Protein AF-A0A0D7A0K9-F1 (afdb_monomer_lite)

Foldseek 3Di:
DVFLVVVCVVCVVVVHHQDPDHFDQVNFPDDFVALGRQLVVLVVVVNDPPDDPPQPLPSFEDEEADLRPQNNSVNNVGQYAYEVPPHDQVRNCVS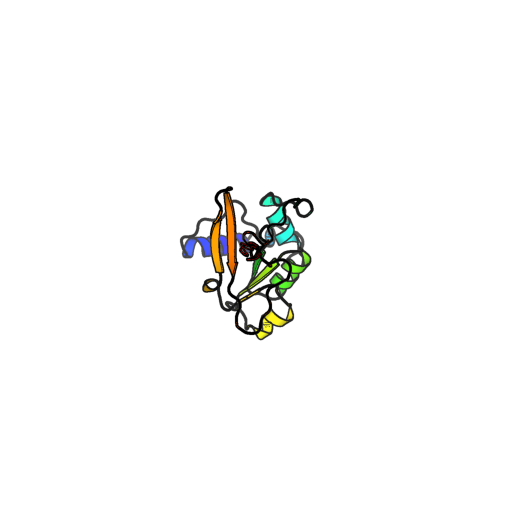PHQAYYPDCVQWDWDQDPVRHIDIHGDGDPPDDHDPSPDPPDPDPPDPDPPPDDDDD

pLDDT: mean 78.16, std 21.35, range [27.69, 97.31]

Organism: NCBI:txid1128425

Radius of gyration: 19.91 Å; chains: 1; bounding box: 43×62×60 Å

InterPro domains:
  IPR023214 HAD superfamily [G3DSA:3.40.50.1000] (2-115)
  IPR036412 HAD-like superfamily [SSF56784] (10-107)
  IPR051806 HAD-like Sugar Phosphate Phosphatase [PTHR43481] (4-123)

Secondary structure (DSSP, 8-state):
-HHHHHHHHHHHHTTPPPPSS---GGGSSS-TTSSHHHHHHHHHTT--SS--SS--TTTTEEEE-SHHHHHHHHHTT-EEEEETTSS-HHHHHTT--SEEESSGGGEEEEE-TTS-EEEEE-PPTT-PPPGGGSPP-S--------------

Structure (mmCIF, N/CA/C/O backbone):
data_AF-A0A0D7A0K9-F1
#
_entry.id   AF-A0A0D7A0K9-F1
#
loop_
_atom_site.group_PDB
_atom_site.id
_atom_site.type_symbol
_atom_site.label_atom_id
_atom_site.label_alt_id
_atom_site.label_comp_id
_atom_site.label_asym_id
_atom_site.label_entity_id
_atom_site.label_seq_id
_atom_site.pdbx_PDB_ins_code
_atom_site.Cartn_x
_atom_site.Cartn_y
_atom_site.Cartn_z
_atom_site.occupancy
_atom_site.B_iso_or_equiv
_atom_site.auth_seq_id
_atom_site.auth_comp_id
_atom_site.auth_asym_id
_atom_site.auth_atom_id
_atom_site.pdbx_PDB_model_num
ATOM 1 N N . PRO A 1 1 ? -0.350 15.808 17.029 1.00 59.94 1 PRO A N 1
ATOM 2 C CA . PRO A 1 1 ? 0.038 14.684 16.145 1.00 59.94 1 PRO A CA 1
ATOM 3 C C . PRO A 1 1 ? 0.502 15.200 14.767 1.00 59.94 1 PRO A C 1
ATOM 5 O O . PRO A 1 1 ? -0.296 15.743 14.001 1.00 59.94 1 PRO A O 1
ATOM 8 N N . ALA A 1 2 ? 1.812 15.141 14.506 1.00 81.62 2 ALA A N 1
ATOM 9 C CA . ALA A 1 2 ? 2.459 15.757 13.345 1.00 81.62 2 ALA A CA 1
ATOM 10 C C . ALA A 1 2 ? 2.158 15.003 12.042 1.00 81.62 2 ALA A C 1
ATOM 12 O O . ALA A 1 2 ? 1.935 15.626 11.006 1.00 81.62 2 ALA A O 1
ATOM 13 N N . LYS A 1 3 ? 2.087 13.666 12.079 1.00 84.31 3 LYS A N 1
ATOM 14 C CA . LYS A 1 3 ? 1.871 12.872 10.856 1.00 84.31 3 LYS A CA 1
ATOM 15 C C . LYS A 1 3 ? 0.461 13.034 10.313 1.00 84.31 3 LYS A C 1
ATOM 17 O O . LYS A 1 3 ? 0.292 13.165 9.105 1.00 84.31 3 LYS A O 1
ATOM 22 N N . HIS A 1 4 ? -0.534 13.101 11.195 1.00 88.12 4 HIS A N 1
ATOM 23 C CA . HIS A 1 4 ? -1.902 13.428 10.791 1.00 88.12 4 HIS A CA 1
ATOM 24 C C . HIS A 1 4 ? -1.985 14.808 10.126 1.00 88.12 4 HIS A C 1
ATOM 26 O O . HIS A 1 4 ? -2.629 14.974 9.087 1.00 88.12 4 HIS A O 1
ATOM 32 N N . PHE A 1 5 ? -1.304 15.805 10.695 1.00 89.06 5 PHE A N 1
ATOM 33 C CA . PHE A 1 5 ? -1.252 17.146 10.120 1.00 89.06 5 PHE A CA 1
ATOM 34 C C . PHE A 1 5 ? -0.639 17.143 8.711 1.00 89.06 5 PHE A C 1
ATOM 36 O O . PHE A 1 5 ? -1.275 17.623 7.775 1.00 89.06 5 PHE A O 1
ATOM 43 N N . TYR A 1 6 ? 0.540 16.544 8.521 1.00 90.69 6 TYR A N 1
ATOM 44 C CA . TYR A 1 6 ? 1.179 16.502 7.200 1.00 90.69 6 TYR A CA 1
ATOM 45 C C . TYR A 1 6 ? 0.367 15.706 6.172 1.00 90.69 6 TYR A C 1
ATOM 47 O O . TYR A 1 6 ? 0.172 16.176 5.053 1.00 90.69 6 TYR A O 1
ATOM 55 N N . ALA A 1 7 ? -0.165 14.541 6.549 1.00 89.75 7 ALA A N 1
ATOM 56 C CA . ALA A 1 7 ? -0.917 13.694 5.629 1.00 89.75 7 ALA A CA 1
ATOM 57 C C . ALA A 1 7 ? -2.243 14.346 5.184 1.00 89.75 7 ALA A C 1
ATOM 59 O O . ALA A 1 7 ? -2.589 14.307 4.005 1.00 89.75 7 ALA A O 1
ATOM 60 N N . SER A 1 8 ? -2.963 15.017 6.092 1.00 88.62 8 SER A N 1
ATOM 61 C CA . SER A 1 8 ? -4.185 15.759 5.729 1.00 88.62 8 SER A CA 1
ATOM 62 C C . SER A 1 8 ? -3.901 16.943 4.794 1.00 88.62 8 SER A C 1
ATOM 64 O O . SER A 1 8 ? -4.666 17.198 3.857 1.0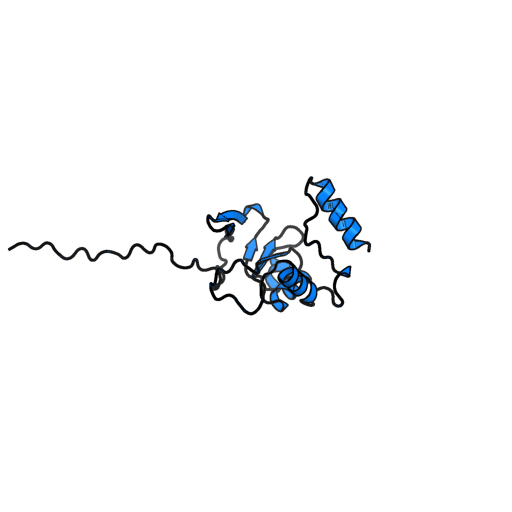0 88.62 8 SER A O 1
ATOM 66 N N . ARG A 1 9 ? -2.771 17.638 4.990 1.00 93.69 9 ARG A N 1
ATOM 67 C CA . ARG A 1 9 ? -2.318 18.710 4.091 1.00 93.69 9 ARG A CA 1
ATOM 68 C C . ARG A 1 9 ? -1.926 18.184 2.714 1.00 93.69 9 ARG A C 1
ATOM 70 O O . ARG A 1 9 ? -2.290 18.819 1.731 1.00 93.69 9 ARG A O 1
ATOM 77 N N . ALA A 1 10 ? -1.260 17.032 2.639 1.00 92.50 10 ALA A N 1
ATOM 78 C CA . ALA A 1 10 ? -0.905 16.401 1.369 1.00 92.50 10 ALA A CA 1
ATOM 79 C C . ALA A 1 10 ? -2.150 16.075 0.529 1.00 92.50 10 ALA A C 1
ATOM 81 O O . ALA A 1 10 ? -2.195 16.437 -0.641 1.00 92.50 10 ALA A O 1
ATOM 82 N N . LEU A 1 11 ? -3.191 15.491 1.139 1.00 93.50 11 LEU A N 1
ATOM 83 C CA . LEU A 1 11 ? -4.471 15.236 0.463 1.00 93.50 11 LEU A CA 1
ATOM 84 C C . LEU A 1 11 ? -5.116 16.529 -0.046 1.00 93.50 11 LEU A C 1
ATOM 86 O O . LEU A 1 11 ? -5.518 16.618 -1.204 1.00 93.50 11 LEU A O 1
ATOM 90 N N . SER A 1 12 ? -5.152 17.554 0.808 1.00 92.88 12 SER A N 1
ATOM 91 C CA . SER A 1 12 ? -5.746 18.848 0.458 1.00 92.88 12 SER A CA 1
ATOM 92 C C . 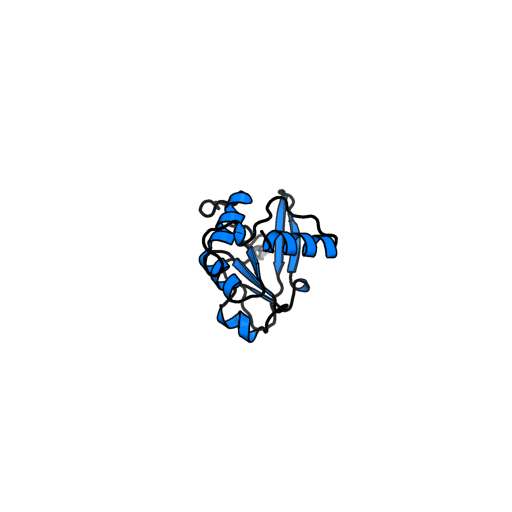SER A 1 12 ? -5.011 19.524 -0.703 1.00 92.88 12 SER A C 1
ATOM 94 O O . SER A 1 12 ? -5.651 20.111 -1.572 1.00 92.88 12 SER A O 1
ATOM 96 N N . ALA A 1 13 ? -3.679 19.419 -0.747 1.00 95.44 13 ALA A N 1
ATOM 97 C CA . ALA A 1 13 ? -2.847 20.017 -1.790 1.00 95.44 13 ALA A CA 1
ATOM 98 C C . ALA A 1 13 ? -3.119 19.440 -3.190 1.00 95.44 13 ALA A C 1
ATOM 100 O O . ALA A 1 13 ? -2.896 20.129 -4.180 1.00 95.44 13 ALA A O 1
ATOM 101 N N . VAL A 1 14 ? -3.634 18.209 -3.272 1.00 94.38 14 VAL A N 1
ATOM 102 C CA . VAL A 1 14 ? -4.008 17.546 -4.534 1.00 94.38 14 VAL A CA 1
ATOM 103 C C . VAL A 1 14 ? -5.525 17.492 -4.758 1.00 94.38 14 VAL A C 1
ATOM 105 O O . VAL A 1 14 ? -6.003 16.753 -5.614 1.00 94.38 14 VAL A O 1
ATOM 108 N N . GLY A 1 15 ? -6.306 18.261 -3.990 1.00 94.50 15 GLY A N 1
ATOM 109 C CA . GLY A 1 15 ? -7.764 18.340 -4.143 1.00 94.50 15 GLY A CA 1
ATOM 110 C C . GLY A 1 15 ? -8.530 17.107 -3.649 1.00 94.50 15 GLY A C 1
ATOM 111 O O . GLY A 1 15 ? -9.707 16.945 -3.972 1.00 94.50 15 GLY A O 1
ATOM 112 N N . LEU A 1 16 ? -7.894 16.240 -2.856 1.00 92.88 16 LEU A N 1
ATOM 113 C CA . LEU A 1 16 ? -8.530 15.064 -2.271 1.00 92.88 16 LEU A CA 1
ATOM 114 C C . LEU A 1 16 ? -9.109 15.384 -0.891 1.00 92.88 16 LEU A C 1
ATOM 116 O O . LEU A 1 16 ? -8.489 16.043 -0.055 1.00 92.88 16 LEU A O 1
ATOM 120 N N . LYS A 1 17 ? -10.314 14.868 -0.634 1.00 92.00 17 LYS A N 1
ATOM 121 C CA . LYS A 1 17 ? -10.947 14.946 0.687 1.00 92.00 17 LYS A CA 1
ATOM 122 C C . LYS A 1 17 ? -10.258 13.990 1.655 1.00 92.00 17 LYS A C 1
ATOM 124 O O . LYS A 1 17 ? -9.842 12.899 1.267 1.00 92.00 17 LYS A O 1
ATOM 129 N N . THR A 1 18 ? -10.198 14.366 2.930 1.00 90.19 18 THR A N 1
ATOM 130 C CA . THR A 1 18 ? -9.781 13.441 3.988 1.00 90.19 18 THR A CA 1
ATOM 131 C C . THR A 1 18 ? -10.773 12.272 4.070 1.00 90.19 18 THR A C 1
ATOM 133 O O . THR A 1 18 ? -11.979 12.520 4.159 1.00 90.19 18 THR A O 1
ATOM 136 N N . PRO A 1 19 ? -10.305 11.011 4.018 1.00 88.06 19 PRO A N 1
ATOM 137 C CA . PRO A 1 19 ? -11.165 9.845 4.184 1.00 88.06 19 PRO A CA 1
ATOM 138 C C . PRO A 1 19 ? -11.857 9.828 5.551 1.00 88.06 19 PRO A C 1
ATOM 140 O O . PRO A 1 19 ? -11.310 10.328 6.529 1.00 88.06 19 PRO A O 1
ATOM 143 N N . LEU A 1 20 ? -13.027 9.184 5.629 1.00 86.44 20 LEU A N 1
ATOM 144 C CA . LEU A 1 20 ? -13.722 8.929 6.900 1.00 86.44 20 LEU A CA 1
ATOM 145 C C . LEU A 1 20 ? -12.830 8.147 7.877 1.00 86.44 20 LEU A C 1
ATOM 147 O O . LEU A 1 20 ? -12.682 8.526 9.034 1.00 86.44 20 LEU A O 1
ATOM 151 N N . ASN A 1 21 ? -12.190 7.090 7.373 1.00 87.25 21 ASN A N 1
ATOM 152 C CA . ASN A 1 21 ? -11.213 6.299 8.108 1.00 87.25 21 ASN A CA 1
ATOM 153 C C . ASN A 1 21 ? -9.807 6.796 7.756 1.00 87.25 21 ASN A C 1
ATOM 155 O O . ASN A 1 21 ? -9.221 6.363 6.764 1.00 87.25 21 ASN A O 1
ATOM 159 N N . PHE A 1 22 ? -9.275 7.726 8.551 1.00 90.12 22 PHE A N 1
ATOM 160 C CA . PHE A 1 22 ? -7.951 8.309 8.336 1.00 90.12 22 PHE A CA 1
ATOM 161 C C . PHE A 1 22 ? -7.022 8.002 9.511 1.00 90.12 22 PHE A C 1
ATOM 163 O O . PHE A 1 22 ? -7.112 8.600 10.581 1.00 90.12 22 PHE A O 1
ATOM 170 N N . ILE A 1 23 ? -6.143 7.024 9.306 1.00 89.19 23 ILE A N 1
ATOM 171 C CA . ILE A 1 23 ? -5.312 6.432 10.354 1.00 89.19 23 ILE A CA 1
ATOM 172 C C . ILE A 1 23 ? -3.855 6.778 10.077 1.00 89.19 23 ILE A C 1
ATOM 174 O O . ILE A 1 23 ? -3.379 6.649 8.950 1.00 89.19 23 ILE A O 1
ATOM 178 N N . THR A 1 24 ? -3.125 7.188 11.109 1.00 89.88 24 THR A N 1
ATOM 179 C CA . THR A 1 24 ? -1.679 7.416 11.022 1.00 89.88 24 THR A CA 1
ATOM 180 C C . THR A 1 24 ? -0.945 6.541 12.026 1.00 89.88 24 THR A C 1
ATOM 182 O O . THR A 1 24 ? -1.552 5.879 12.862 1.00 89.88 24 THR A O 1
ATOM 185 N N . THR A 1 25 ? 0.390 6.541 11.995 1.00 85.50 25 THR A N 1
ATOM 186 C CA . THR A 1 25 ? 1.163 5.774 12.987 1.00 85.50 25 THR A CA 1
ATOM 187 C C . THR A 1 25 ? 0.963 6.270 14.421 1.00 85.50 25 THR A C 1
ATOM 189 O O . THR A 1 25 ? 1.409 5.609 15.341 1.00 85.50 25 THR A O 1
ATOM 192 N N . GLU A 1 26 ? 0.365 7.446 14.619 1.00 88.19 26 GLU A N 1
ATOM 193 C CA . GLU A 1 26 ? 0.022 7.975 15.947 1.00 88.19 26 GLU A CA 1
ATOM 194 C C . GLU A 1 26 ? -1.280 7.354 16.482 1.00 88.19 26 GLU A C 1
ATOM 196 O O . GLU A 1 26 ? -1.597 7.499 17.657 1.00 88.19 26 GLU A O 1
ATOM 201 N N . SER A 1 27 ? -2.035 6.659 15.626 1.00 86.50 27 SER A N 1
ATOM 202 C CA . SER A 1 27 ? -3.272 5.957 15.971 1.00 86.50 27 SER A CA 1
ATOM 203 C C . SER A 1 27 ? -3.041 4.542 16.513 1.00 86.50 27 SER A C 1
ATOM 205 O O . SER A 1 27 ? -4.001 3.888 16.909 1.00 86.50 27 SER A O 1
ATOM 207 N N . VAL A 1 28 ? -1.800 4.044 16.500 1.00 87.94 28 VAL A N 1
ATOM 208 C CA . VAL A 1 28 ? -1.441 2.677 16.907 1.00 87.94 28 VAL A CA 1
ATOM 209 C C . VAL A 1 28 ? -0.246 2.686 17.853 1.00 87.94 28 VAL A C 1
ATOM 211 O O . VAL A 1 28 ? 0.571 3.604 17.819 1.00 87.94 28 VAL A O 1
ATOM 214 N N . GLN A 1 29 ? -0.141 1.663 18.703 1.00 87.62 29 GLN A N 1
ATOM 215 C CA . GLN A 1 29 ? 0.961 1.554 19.664 1.00 87.62 29 GLN A CA 1
ATOM 216 C C . GLN A 1 29 ? 2.274 1.161 18.984 1.00 87.62 29 GLN A C 1
ATOM 218 O O . GLN A 1 29 ? 3.319 1.732 19.292 1.00 87.62 29 GLN A O 1
ATOM 223 N N . GLN A 1 30 ? 2.223 0.206 18.051 1.00 88.19 30 GLN A N 1
ATOM 224 C CA . GLN A 1 30 ? 3.393 -0.244 17.305 1.00 88.19 30 GLN A CA 1
ATOM 225 C C . GLN A 1 30 ? 3.323 0.254 15.861 1.00 88.19 30 GLN A C 1
ATOM 227 O O . GLN A 1 30 ? 2.374 -0.007 15.124 1.00 88.19 30 GLN A O 1
ATOM 232 N N . GLY A 1 31 ? 4.338 1.016 15.455 1.00 87.44 31 GLY A N 1
ATOM 233 C CA . GLY A 1 31 ? 4.487 1.448 14.069 1.00 87.44 31 GLY A CA 1
ATOM 234 C C . GLY A 1 31 ? 5.008 0.331 13.161 1.00 87.44 31 GLY A C 1
ATOM 235 O O . GLY A 1 31 ? 5.468 -0.712 13.623 1.00 87.44 31 GLY A O 1
ATOM 236 N N . LYS A 1 32 ? 5.006 0.591 11.847 1.00 87.62 32 LYS A N 1
ATOM 237 C CA . LYS A 1 32 ? 5.664 -0.261 10.841 1.00 87.62 32 LYS A CA 1
ATOM 238 C C . LYS A 1 32 ? 7.099 -0.605 11.310 1.00 87.62 32 LYS A C 1
ATOM 240 O O . LYS A 1 32 ? 7.804 0.309 11.741 1.00 87.62 32 LYS A O 1
ATOM 245 N N . PRO A 1 33 ? 7.551 -1.871 11.231 1.00 91.12 33 PRO A N 1
ATOM 246 C CA . PRO A 1 33 ? 6.977 -2.970 10.454 1.00 91.12 33 PRO A CA 1
ATOM 247 C C . PRO A 1 33 ? 5.882 -3.789 11.169 1.00 91.12 33 PRO A C 1
ATOM 249 O O . PRO A 1 33 ? 5.448 -4.792 10.614 1.00 91.12 33 PRO A O 1
ATOM 252 N N . ALA A 1 34 ? 5.413 -3.399 12.360 1.00 91.62 34 ALA A N 1
ATOM 253 C CA . ALA A 1 34 ? 4.297 -4.084 13.019 1.00 91.62 34 ALA A CA 1
ATOM 254 C C . ALA A 1 34 ? 2.983 -3.938 12.212 1.00 91.62 34 ALA A C 1
ATOM 256 O O . ALA A 1 34 ? 2.804 -2.919 11.534 1.00 91.62 34 ALA A O 1
ATOM 257 N N . PRO A 1 35 ? 2.068 -4.927 12.240 1.00 90.94 35 PRO A N 1
ATOM 258 C CA . PRO A 1 35 ? 0.867 -4.959 11.393 1.00 90.94 35 PRO A CA 1
ATOM 259 C C . PRO A 1 35 ? -0.282 -4.059 11.881 1.00 90.94 35 PRO A C 1
ATOM 261 O O . PRO A 1 35 ? -1.282 -3.897 11.179 1.00 90.94 35 PRO A O 1
ATOM 264 N N . ASP A 1 36 ? -0.157 -3.480 13.077 1.00 90.25 36 ASP A N 1
ATOM 265 C CA . ASP A 1 36 ? -1.214 -2.804 13.835 1.00 90.25 36 ASP A CA 1
ATOM 266 C C . ASP A 1 36 ? -1.999 -1.778 13.013 1.00 90.25 36 ASP A C 1
ATOM 268 O O . ASP A 1 36 ? -3.225 -1.723 13.097 1.00 90.25 36 ASP A O 1
ATOM 272 N N . LEU A 1 37 ? -1.307 -0.984 12.187 1.00 89.94 37 LEU A N 1
ATOM 273 C CA . LEU A 1 37 ? -1.926 0.058 11.366 1.00 89.94 37 LEU A CA 1
ATOM 274 C C . LEU A 1 37 ? -2.941 -0.522 10.371 1.00 89.94 37 LEU A C 1
ATOM 276 O O . LEU A 1 37 ? -4.052 -0.003 10.250 1.00 89.94 37 LEU A O 1
ATOM 280 N N . TYR A 1 38 ? -2.578 -1.602 9.677 1.00 89.00 38 TYR A N 1
ATOM 281 C CA . TYR A 1 38 ? -3.450 -2.229 8.683 1.00 89.00 38 TYR A CA 1
ATOM 282 C C . TYR A 1 38 ? -4.550 -3.056 9.335 1.00 89.00 38 TYR A C 1
ATOM 284 O O . TYR A 1 38 ? -5.682 -3.037 8.856 1.00 89.00 38 TYR A O 1
ATOM 292 N N . LEU A 1 39 ? -4.258 -3.723 10.455 1.00 87.19 39 LEU A N 1
ATOM 293 C CA . LEU A 1 39 ? -5.277 -4.431 11.234 1.00 87.19 39 LEU A CA 1
ATOM 294 C C . LEU A 1 39 ? -6.337 -3.461 11.766 1.00 87.19 39 LEU A C 1
ATOM 296 O O . LEU A 1 39 ? -7.536 -3.741 11.688 1.00 87.19 39 LEU A O 1
ATOM 300 N N . PHE A 1 40 ? -5.912 -2.292 12.249 1.00 87.50 40 PHE A N 1
ATOM 301 C CA . PHE A 1 40 ? -6.829 -1.252 12.693 1.00 87.50 40 PHE A CA 1
ATOM 302 C C . PHE A 1 40 ? -7.639 -0.669 11.524 1.00 87.50 40 PHE A C 1
ATOM 304 O O . PHE A 1 40 ? -8.856 -0.524 11.639 1.00 87.50 40 PHE A O 1
ATOM 311 N N . GLY A 1 41 ? -7.002 -0.431 10.372 1.00 85.81 41 GLY A N 1
ATOM 312 C CA . GLY A 1 41 ? -7.674 -0.010 9.137 1.00 85.81 41 GLY A CA 1
ATOM 313 C C . GLY A 1 41 ? -8.738 -0.982 8.640 1.00 85.81 41 GLY A C 1
ATOM 314 O O . GLY A 1 41 ? -9.855 -0.559 8.329 1.00 85.81 41 GLY A O 1
ATOM 315 N N . ALA A 1 42 ? -8.428 -2.278 8.624 1.00 82.19 42 ALA A N 1
ATOM 316 C CA . ALA A 1 42 ? -9.374 -3.325 8.250 1.00 82.19 42 ALA A CA 1
ATOM 317 C C . ALA A 1 42 ? -10.587 -3.343 9.192 1.00 82.19 42 ALA A C 1
ATOM 319 O O . ALA A 1 42 ? -11.728 -3.314 8.729 1.00 82.19 42 ALA A O 1
ATOM 320 N N . LYS A 1 43 ? -10.341 -3.266 10.510 1.00 82.75 43 LYS A N 1
ATOM 321 C CA . LYS A 1 43 ? -11.396 -3.211 11.530 1.00 82.75 43 LYS A CA 1
ATOM 322 C C . LYS A 1 43 ? -12.334 -2.016 11.333 1.00 82.75 43 LYS A C 1
ATOM 324 O O . LYS A 1 43 ? -13.548 -2.193 11.368 1.00 82.75 43 LYS A O 1
ATOM 329 N N . LEU A 1 44 ? -11.797 -0.812 11.114 1.00 82.62 44 LEU A N 1
ATOM 330 C CA . LEU A 1 44 ? -12.618 0.388 10.889 1.00 82.62 44 LEU A CA 1
ATOM 331 C C . LEU A 1 44 ? -13.379 0.357 9.560 1.00 82.62 44 LEU A C 1
ATOM 333 O O . LEU A 1 44 ? -14.411 1.009 9.423 1.00 82.62 44 LEU A O 1
ATOM 337 N N . SER A 1 45 ? -12.881 -0.395 8.582 1.00 76.25 45 SER A N 1
ATOM 338 C CA . SER A 1 45 ? -13.525 -0.541 7.273 1.00 76.25 45 SER A CA 1
ATOM 339 C C . SER A 1 45 ? -14.616 -1.618 7.260 1.00 76.25 45 SER A C 1
ATOM 341 O O . SER A 1 45 ? -15.209 -1.860 6.214 1.00 76.25 45 SER A O 1
ATOM 343 N N . GLY A 1 46 ? -14.888 -2.266 8.402 1.00 71.19 46 GLY A N 1
ATOM 344 C CA . GLY A 1 46 ? -15.883 -3.337 8.504 1.00 71.19 46 GLY A CA 1
ATOM 345 C C . GLY A 1 46 ? -15.479 -4.619 7.773 1.00 71.19 46 GLY A C 1
ATOM 346 O O . GLY A 1 46 ? -16.331 -5.456 7.494 1.00 71.19 46 GLY A O 1
ATOM 347 N N . VAL A 1 47 ? -14.191 -4.776 7.453 1.00 62.94 47 VAL A N 1
ATOM 348 C CA . VAL A 1 47 ? -13.650 -5.989 6.837 1.00 62.94 47 VAL A CA 1
ATOM 349 C C . VAL A 1 47 ? -13.205 -6.926 7.959 1.00 62.94 47 VAL A C 1
ATOM 351 O O . VAL A 1 47 ? -12.220 -6.635 8.640 1.00 62.94 47 VAL A O 1
ATOM 354 N N . ASP A 1 48 ? -13.921 -8.037 8.173 1.00 51.97 48 ASP A N 1
ATOM 355 C CA . ASP A 1 48 ? -13.530 -9.061 9.153 1.00 51.97 48 ASP A CA 1
ATOM 356 C C . ASP A 1 48 ? -12.305 -9.855 8.647 1.00 51.97 48 ASP A C 1
ATOM 358 O O . ASP A 1 48 ? -12.366 -10.481 7.583 1.00 51.97 48 ASP A O 1
ATOM 362 N N . PRO A 1 49 ? -11.192 -9.883 9.406 1.00 48.34 49 PRO A N 1
ATOM 363 C CA . PRO A 1 49 ? -10.042 -10.726 9.124 1.00 48.34 49 PRO A CA 1
ATOM 364 C C . PRO A 1 49 ? -10.304 -12.227 8.962 1.00 48.34 49 PRO A C 1
ATOM 366 O O . PRO A 1 49 ? -9.509 -12.892 8.293 1.00 48.34 49 PRO A O 1
ATOM 369 N N . GLY A 1 50 ? -11.329 -12.764 9.624 1.00 47.09 50 GLY A N 1
ATOM 370 C CA . GLY A 1 50 ? -11.582 -14.200 9.763 1.00 47.09 50 GLY A CA 1
ATOM 371 C C . GLY A 1 50 ? -12.846 -14.710 9.067 1.00 47.09 50 GLY A C 1
ATOM 372 O O . GLY A 1 50 ? -12.992 -15.921 8.924 1.00 47.09 50 GLY A O 1
ATOM 373 N N . GLN A 1 51 ? -13.739 -13.831 8.605 1.00 41.19 51 GLN A N 1
ATOM 374 C CA . GLN A 1 51 ? -14.990 -14.212 7.939 1.00 41.19 51 GLN A CA 1
ATOM 375 C C . GLN A 1 51 ? -15.060 -13.642 6.520 1.00 41.19 51 GLN A C 1
ATOM 377 O O . GLN A 1 51 ? -15.628 -12.584 6.268 1.00 41.19 51 GLN A O 1
ATOM 382 N N . CYS A 1 52 ? -14.509 -14.378 5.557 1.00 35.59 52 CYS A N 1
ATOM 383 C CA . CYS A 1 52 ? -14.800 -14.184 4.137 1.00 35.59 52 CYS A CA 1
ATOM 384 C C . CYS A 1 52 ? -15.357 -15.495 3.576 1.00 35.59 52 CYS A C 1
ATOM 386 O O . CYS A 1 52 ? -14.638 -16.280 2.968 1.00 35.59 52 CYS A O 1
ATOM 388 N N . ASN A 1 53 ? -16.656 -15.727 3.783 1.00 29.48 53 ASN A N 1
ATOM 389 C CA . ASN A 1 53 ? -17.378 -16.863 3.193 1.00 29.48 53 ASN A CA 1
ATOM 390 C C . ASN A 1 53 ? -17.726 -16.645 1.704 1.00 29.48 53 ASN A C 1
ATOM 392 O O . ASN A 1 53 ? -18.328 -17.510 1.079 1.00 29.48 53 ASN A O 1
ATOM 396 N N . TYR A 1 54 ? -17.288 -15.523 1.126 1.00 32.56 54 TYR A N 1
ATOM 397 C CA . TYR A 1 54 ? -17.122 -15.321 -0.310 1.00 32.56 54 TYR A CA 1
ATOM 398 C C . TYR A 1 54 ? -15.741 -14.702 -0.534 1.00 32.56 54 TYR A C 1
ATOM 400 O O . TYR A 1 54 ? -15.479 -13.558 -0.162 1.00 32.56 54 TYR A O 1
ATOM 408 N N . ILE A 1 55 ? -14.825 -15.495 -1.083 1.00 32.56 55 ILE A N 1
ATOM 409 C CA . ILE A 1 55 ? -13.464 -15.073 -1.413 1.00 32.56 55 ILE A CA 1
ATOM 410 C C . ILE A 1 55 ? -13.538 -14.246 -2.702 1.00 32.56 55 ILE A C 1
ATOM 412 O O . ILE A 1 55 ? -13.469 -14.783 -3.800 1.00 32.56 55 ILE A O 1
ATOM 416 N N . ASN A 1 56 ? -13.680 -12.928 -2.560 1.00 37.84 56 ASN A N 1
ATOM 417 C CA . ASN A 1 56 ? -13.145 -11.974 -3.526 1.00 37.84 56 ASN A CA 1
ATOM 418 C C . ASN A 1 56 ? -11.905 -11.360 -2.879 1.00 37.84 56 ASN A C 1
ATOM 420 O O . ASN A 1 56 ? -11.976 -10.626 -1.899 1.00 37.84 56 ASN A O 1
ATOM 424 N N . VAL A 1 57 ? -10.759 -11.708 -3.440 1.00 38.25 57 VAL A N 1
ATOM 425 C CA . VAL A 1 57 ? -9.366 -11.431 -3.049 1.00 38.25 57 VAL A CA 1
ATOM 426 C C . VAL A 1 57 ? -9.009 -9.961 -2.746 1.00 38.25 57 VAL A C 1
ATOM 428 O O . VAL A 1 57 ? -7.869 -9.650 -2.407 1.00 38.25 57 VAL A O 1
ATOM 431 N N . LEU A 1 58 ? -9.958 -9.037 -2.879 1.00 50.34 58 LEU A N 1
ATOM 432 C CA . LEU A 1 58 ? -9.749 -7.590 -2.854 1.00 50.34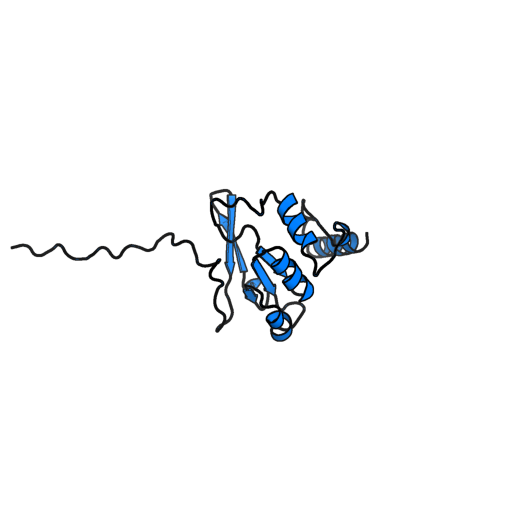 58 LEU A CA 1
ATOM 433 C C . LEU A 1 58 ? -10.121 -6.925 -1.528 1.00 50.34 58 LEU A C 1
ATOM 435 O O . LEU A 1 58 ? -9.914 -5.725 -1.377 1.00 50.34 58 LEU A O 1
ATOM 439 N N . SER A 1 59 ? -10.617 -7.669 -0.539 1.00 57.72 59 SER A N 1
ATOM 440 C CA . SER A 1 59 ? -11.005 -7.088 0.752 1.00 57.72 59 SER A CA 1
ATOM 441 C C . SER A 1 59 ? -9.820 -6.564 1.582 1.00 57.72 59 SER A C 1
ATOM 443 O O . SER A 1 59 ? -10.035 -5.862 2.566 1.00 57.72 59 SER A O 1
ATOM 445 N N . ARG A 1 60 ? -8.564 -6.882 1.220 1.00 74.81 60 ARG A N 1
ATOM 446 C CA . ARG A 1 60 ? -7.373 -6.604 2.057 1.00 74.81 60 ARG A CA 1
ATOM 447 C C . ARG A 1 60 ? -6.153 -6.140 1.266 1.00 74.81 60 ARG A C 1
ATOM 449 O O . ARG A 1 60 ? -5.024 -6.366 1.701 1.00 74.81 60 ARG A O 1
ATOM 456 N N . ILE A 1 61 ? -6.363 -5.547 0.093 1.00 87.06 61 ILE A N 1
ATOM 457 C CA . ILE A 1 61 ? -5.258 -5.001 -0.694 1.00 87.06 61 ILE A CA 1
ATOM 458 C C . ILE A 1 61 ? -4.748 -3.691 -0.081 1.00 87.06 61 ILE A C 1
ATOM 460 O O . ILE A 1 61 ? -5.537 -2.836 0.321 1.00 87.06 61 ILE A O 1
ATOM 464 N N . ILE A 1 62 ? -3.429 -3.532 -0.022 1.00 91.75 62 ILE A N 1
ATOM 465 C CA . ILE A 1 62 ? -2.769 -2.276 0.345 1.00 91.75 62 ILE A CA 1
ATOM 466 C C . ILE A 1 62 ? -1.871 -1.803 -0.795 1.00 91.75 62 ILE A C 1
ATOM 468 O O . ILE A 1 62 ? -1.326 -2.621 -1.537 1.00 91.75 62 ILE A O 1
ATOM 472 N N . VAL A 1 63 ? -1.700 -0.486 -0.908 1.00 94.75 63 VAL A N 1
ATOM 473 C CA . VAL A 1 63 ? -0.767 0.146 -1.847 1.00 94.75 63 VAL A CA 1
ATOM 474 C C . VAL A 1 63 ? 0.360 0.776 -1.045 1.00 94.75 63 VAL A C 1
ATOM 476 O O . VAL A 1 63 ? 0.095 1.607 -0.178 1.00 94.75 63 VAL A O 1
ATOM 479 N N . GLU A 1 64 ? 1.602 0.375 -1.301 1.00 96.25 64 GLU A N 1
ATOM 480 C CA . GLU A 1 64 ? 2.762 0.836 -0.533 1.00 96.25 64 GLU A CA 1
ATOM 481 C C . GLU A 1 64 ? 4.005 1.015 -1.405 1.00 96.25 64 GLU A C 1
ATOM 483 O O . GLU A 1 64 ? 4.189 0.334 -2.405 1.00 96.25 64 GLU A O 1
ATOM 488 N N . ASP A 1 65 ? 4.906 1.901 -0.997 1.00 96.56 65 ASP A N 1
ATOM 489 C CA . ASP A 1 65 ? 6.130 2.231 -1.740 1.00 96.56 65 ASP A CA 1
ATOM 490 C C . ASP A 1 65 ? 7.398 2.176 -0.869 1.00 96.56 65 ASP A C 1
ATOM 492 O O . ASP A 1 65 ? 8.465 2.650 -1.268 1.00 96.56 65 ASP A O 1
ATOM 496 N N . ALA A 1 66 ? 7.302 1.560 0.317 1.00 96.31 66 ALA A N 1
ATOM 497 C CA . ALA A 1 66 ? 8.397 1.430 1.275 1.00 96.31 66 ALA A CA 1
ATOM 498 C C . ALA A 1 66 ? 8.544 -0.007 1.825 1.00 96.31 66 ALA A C 1
ATOM 500 O O . ALA A 1 66 ? 7.536 -0.637 2.158 1.00 96.31 66 ALA A O 1
ATOM 501 N N . PRO A 1 67 ? 9.780 -0.519 2.022 1.00 96.69 67 PRO A N 1
ATOM 502 C CA . PRO A 1 67 ? 10.026 -1.871 2.531 1.00 96.69 67 PRO A CA 1
ATOM 503 C C . PRO A 1 67 ? 9.337 -2.169 3.866 1.00 96.69 67 PRO A C 1
ATOM 505 O O . PRO A 1 67 ? 8.648 -3.174 4.004 1.00 96.69 67 PRO A O 1
ATOM 508 N N . THR A 1 68 ? 9.443 -1.260 4.842 1.00 95.88 68 THR A N 1
ATOM 509 C CA . THR A 1 68 ? 8.837 -1.445 6.174 1.00 95.88 68 THR A CA 1
ATOM 510 C C . THR A 1 68 ? 7.314 -1.527 6.115 1.00 95.88 68 THR A C 1
ATOM 512 O O . THR A 1 68 ? 6.702 -2.241 6.912 1.00 95.88 68 THR A O 1
ATOM 515 N N . SER A 1 69 ? 6.699 -0.833 5.159 1.00 94.50 69 SER A N 1
ATOM 516 C CA . SER A 1 69 ? 5.270 -0.922 4.892 1.00 94.50 69 SER A CA 1
ATOM 517 C C . SER A 1 69 ? 4.872 -2.244 4.252 1.00 94.50 69 SER A C 1
ATOM 519 O O . SER A 1 69 ? 3.892 -2.844 4.684 1.00 94.50 69 SER A O 1
ATOM 521 N N . ILE A 1 70 ? 5.644 -2.722 3.268 1.00 96.44 70 ILE A N 1
ATOM 522 C CA . ILE A 1 70 ? 5.411 -4.025 2.631 1.00 96.44 70 ILE A CA 1
ATOM 523 C C . ILE A 1 70 ? 5.448 -5.127 3.695 1.00 96.44 70 ILE A C 1
ATOM 525 O O . ILE A 1 70 ? 4.522 -5.933 3.776 1.00 96.44 70 ILE A O 1
ATOM 529 N N . CYS A 1 71 ? 6.459 -5.118 4.567 1.00 95.81 71 CYS A N 1
ATOM 530 C CA . CYS A 1 71 ? 6.571 -6.081 5.664 1.00 95.81 71 CYS A CA 1
ATOM 531 C C . CYS A 1 71 ? 5.377 -6.017 6.620 1.00 95.81 71 CYS A C 1
ATOM 533 O O . CYS A 1 71 ? 4.809 -7.053 6.957 1.00 95.81 71 CYS A O 1
ATOM 535 N N . SER A 1 72 ? 4.966 -4.810 7.014 1.00 93.81 72 SER A N 1
ATOM 536 C CA . SER A 1 72 ? 3.813 -4.594 7.895 1.00 93.81 72 SER A CA 1
ATOM 537 C C . SER A 1 72 ? 2.503 -5.095 7.278 1.00 93.81 72 SER A C 1
ATOM 539 O O . SER A 1 72 ? 1.721 -5.765 7.952 1.00 93.81 72 SER A O 1
ATOM 541 N N . GLY A 1 73 ? 2.292 -4.860 5.981 1.00 91.31 73 GLY A N 1
ATOM 542 C CA . GLY A 1 73 ? 1.130 -5.359 5.250 1.00 91.31 73 GLY A CA 1
ATOM 543 C C . GLY A 1 73 ? 1.084 -6.875 5.184 1.00 91.31 73 GLY A C 1
ATOM 544 O O . GLY A 1 73 ? 0.064 -7.491 5.491 1.00 91.31 73 GLY A O 1
ATOM 545 N N . LYS A 1 74 ? 2.218 -7.492 4.852 1.00 91.44 74 LYS A N 1
ATOM 546 C CA . LYS A 1 74 ? 2.336 -8.952 4.815 1.00 91.44 74 LYS A CA 1
ATOM 547 C C . LYS A 1 74 ? 2.130 -9.572 6.194 1.00 91.44 74 LYS A C 1
ATOM 549 O O . LYS A 1 74 ? 1.421 -10.566 6.304 1.00 91.44 74 LYS A O 1
ATOM 554 N N . ALA A 1 75 ? 2.674 -8.960 7.247 1.00 90.00 75 ALA A N 1
ATOM 555 C CA . ALA A 1 75 ? 2.435 -9.380 8.627 1.00 90.00 75 ALA A CA 1
ATOM 556 C C . ALA A 1 75 ? 0.952 -9.264 9.032 1.00 90.00 75 ALA A C 1
ATOM 558 O O . ALA A 1 75 ? 0.483 -10.037 9.862 1.00 90.00 75 ALA A O 1
ATOM 559 N N . ALA A 1 76 ? 0.199 -8.341 8.423 1.00 87.81 76 ALA A N 1
ATOM 560 C CA . ALA A 1 76 ? -1.246 -8.200 8.612 1.00 87.81 76 ALA A CA 1
ATOM 561 C C . ALA A 1 76 ? -2.084 -9.173 7.751 1.00 87.81 76 ALA A C 1
ATOM 563 O O . ALA A 1 76 ? -3.314 -9.179 7.857 1.00 87.81 76 ALA A O 1
ATOM 564 N N . GLY A 1 77 ? -1.446 -9.982 6.896 1.00 86.50 77 GLY A N 1
ATOM 565 C CA . GLY A 1 77 ? -2.120 -10.872 5.947 1.00 86.50 77 GLY A CA 1
ATOM 566 C C . GLY A 1 77 ? -2.765 -10.142 4.762 1.00 86.50 77 GLY A C 1
ATOM 567 O O . GLY A 1 77 ? -3.706 -10.662 4.161 1.00 86.50 77 GLY A O 1
ATOM 568 N N . CYS A 1 78 ? -2.310 -8.926 4.452 1.00 87.75 78 CYS A N 1
ATOM 569 C CA . CYS A 1 78 ? -2.774 -8.153 3.305 1.00 87.75 78 CYS A CA 1
ATOM 570 C C . CYS A 1 78 ? -2.151 -8.645 1.995 1.00 87.75 78 CYS A C 1
ATOM 572 O O . CYS A 1 78 ? -1.027 -9.144 1.978 1.00 87.75 78 CYS A O 1
ATOM 574 N N . VAL A 1 79 ? -2.862 -8.404 0.891 1.00 89.44 79 VAL A N 1
ATOM 575 C CA . VAL A 1 79 ? -2.285 -8.451 -0.459 1.00 89.44 79 VAL A CA 1
ATOM 576 C C . VAL A 1 79 ? -1.572 -7.123 -0.697 1.00 89.44 79 VAL A C 1
ATOM 578 O O . VAL A 1 79 ? -2.182 -6.064 -0.563 1.00 89.44 79 VAL A O 1
ATOM 581 N N . VAL A 1 80 ? -0.287 -7.143 -1.034 1.00 93.62 80 VAL A N 1
ATOM 582 C CA . VAL A 1 80 ? 0.521 -5.923 -1.156 1.00 93.62 80 VAL A CA 1
ATOM 583 C C . VAL A 1 80 ? 0.786 -5.574 -2.616 1.00 93.62 80 VAL A C 1
ATOM 585 O O . VAL A 1 80 ? 1.518 -6.282 -3.308 1.00 93.62 80 VAL A O 1
ATOM 588 N N . LEU A 1 81 ? 0.246 -4.440 -3.066 1.00 94.88 81 LEU A N 1
ATOM 589 C CA . LEU A 1 81 ? 0.638 -3.771 -4.303 1.00 94.88 81 LEU A CA 1
ATOM 590 C C . LEU A 1 81 ? 1.747 -2.762 -4.012 1.00 94.88 81 LEU A C 1
ATOM 592 O O . LEU A 1 81 ? 1.503 -1.697 -3.452 1.00 94.88 81 LEU A O 1
ATOM 596 N N . ALA A 1 82 ? 2.971 -3.105 -4.402 1.00 97.00 82 ALA A N 1
ATOM 597 C CA . ALA A 1 82 ? 4.110 -2.215 -4.280 1.00 97.00 82 ALA A CA 1
ATOM 598 C C . ALA A 1 82 ? 4.251 -1.301 -5.509 1.00 97.00 82 ALA A C 1
ATOM 600 O O . ALA A 1 82 ? 4.259 -1.796 -6.641 1.00 97.00 82 ALA A O 1
ATOM 601 N N . THR A 1 83 ? 4.419 0.007 -5.295 1.00 97.31 83 THR A N 1
ATOM 602 C CA . THR A 1 83 ? 4.688 0.996 -6.355 1.00 97.31 83 THR A CA 1
ATOM 603 C C . THR A 1 83 ? 6.117 1.526 -6.265 1.00 97.31 83 THR A C 1
ATOM 605 O O . THR A 1 83 ? 6.597 1.883 -5.191 1.00 97.31 83 THR A O 1
ATOM 608 N N . CYS A 1 84 ? 6.816 1.624 -7.395 1.00 96.44 84 CYS A N 1
ATOM 609 C CA . CYS A 1 84 ? 8.206 2.097 -7.459 1.00 96.44 84 CYS A CA 1
ATOM 610 C C . CYS A 1 84 ? 8.326 3.636 -7.458 1.00 96.44 84 CYS A C 1
ATOM 612 O O . CYS A 1 84 ? 9.254 4.186 -8.048 1.00 96.44 84 CYS A O 1
ATOM 614 N N . THR A 1 85 ? 7.393 4.338 -6.811 1.00 94.31 85 THR A N 1
ATOM 615 C CA . THR A 1 85 ? 7.299 5.809 -6.806 1.00 94.31 85 THR A CA 1
ATOM 616 C C . THR A 1 85 ? 8.332 6.471 -5.899 1.00 94.31 85 THR A C 1
ATOM 618 O O . THR A 1 85 ? 8.823 7.551 -6.219 1.00 94.31 85 THR A O 1
ATOM 621 N N . SER A 1 86 ? 8.684 5.817 -4.788 1.00 93.94 86 SER A N 1
ATOM 622 C CA . SER A 1 86 ? 9.673 6.323 -3.824 1.00 93.94 86 SER A CA 1
ATOM 623 C C . SER A 1 86 ? 11.014 5.594 -3.882 1.00 93.94 86 SER A C 1
ATOM 625 O O . SER A 1 86 ? 12.052 6.169 -3.559 1.00 93.94 86 SER A O 1
ATOM 627 N N . LEU A 1 87 ? 11.014 4.315 -4.268 1.00 95.44 87 LEU A N 1
ATOM 628 C CA . LEU A 1 87 ? 12.190 3.447 -4.241 1.00 95.44 87 LEU A CA 1
ATOM 629 C C . LEU A 1 87 ? 12.251 2.547 -5.473 1.00 95.44 87 LEU A C 1
ATOM 631 O O . LEU A 1 87 ? 11.251 2.272 -6.132 1.00 95.44 87 LEU A O 1
ATOM 635 N N . THR A 1 88 ? 13.454 2.055 -5.770 1.00 95.62 88 THR A N 1
ATOM 636 C CA . THR A 1 88 ? 13.682 1.203 -6.939 1.00 95.62 88 THR A CA 1
ATOM 637 C C . THR A 1 88 ? 12.995 -0.153 -6.799 1.00 95.62 88 THR A C 1
ATOM 639 O O . THR A 1 88 ? 12.879 -0.714 -5.704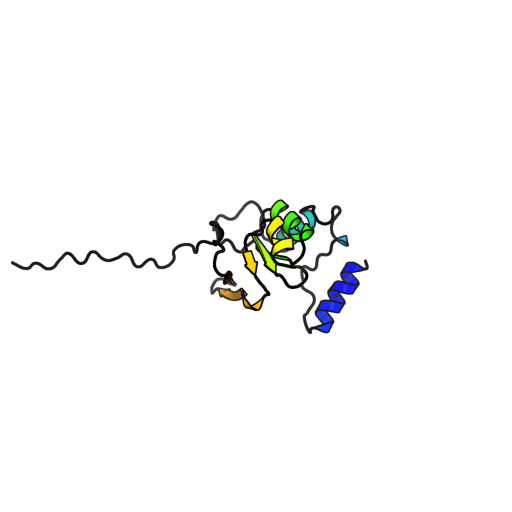 1.00 95.62 88 THR A O 1
ATOM 642 N N . ARG A 1 89 ? 12.644 -0.753 -7.943 1.00 94.38 89 ARG A N 1
ATOM 643 C CA . ARG A 1 89 ? 12.119 -2.126 -8.019 1.00 94.38 89 ARG A CA 1
ATOM 644 C C . ARG A 1 89 ? 12.984 -3.129 -7.255 1.00 94.38 89 ARG A C 1
ATOM 646 O O . ARG A 1 89 ? 12.454 -3.995 -6.568 1.00 94.38 89 ARG A O 1
ATOM 653 N N . ALA A 1 90 ? 14.307 -3.012 -7.362 1.00 94.50 90 ALA A N 1
ATOM 654 C CA . ALA A 1 90 ? 15.240 -3.908 -6.686 1.00 94.50 90 ALA A CA 1
ATOM 655 C C . ALA A 1 90 ? 15.206 -3.756 -5.156 1.00 94.50 90 ALA A C 1
ATOM 657 O O . ALA A 1 90 ? 15.391 -4.741 -4.446 1.00 94.50 90 ALA A O 1
ATOM 658 N N . ALA A 1 91 ? 14.967 -2.546 -4.641 1.00 96.06 91 ALA A N 1
ATOM 659 C CA . ALA A 1 91 ? 14.833 -2.316 -3.207 1.00 96.06 91 ALA A CA 1
ATOM 660 C C . ALA A 1 91 ? 13.532 -2.925 -2.665 1.00 96.06 91 ALA A C 1
ATOM 662 O O . ALA A 1 91 ? 13.570 -3.649 -1.675 1.00 96.06 91 ALA A O 1
ATOM 663 N N . LEU A 1 92 ? 12.406 -2.690 -3.345 1.00 96.38 92 LEU A N 1
ATOM 664 C CA . LEU A 1 92 ? 11.091 -3.185 -2.920 1.00 96.38 92 LEU A CA 1
ATOM 665 C C . LEU A 1 92 ? 10.924 -4.694 -3.143 1.00 96.38 92 LEU A C 1
ATOM 667 O O . LEU A 1 92 ? 10.287 -5.377 -2.344 1.00 96.38 92 LEU A O 1
ATOM 671 N N . GLY A 1 93 ? 11.528 -5.236 -4.203 1.00 94.38 93 GLY A N 1
ATOM 672 C CA . GLY A 1 93 ? 11.436 -6.653 -4.558 1.00 94.38 93 GLY A CA 1
ATOM 673 C C . GLY A 1 93 ? 11.992 -7.601 -3.493 1.00 94.38 93 GLY A C 1
ATOM 674 O O . GLY A 1 93 ? 11.528 -8.735 -3.406 1.00 94.38 93 GLY A O 1
ATOM 675 N N . LYS A 1 94 ? 12.920 -7.134 -2.643 1.00 95.88 94 LYS A N 1
ATOM 676 C CA . LYS A 1 94 ? 13.483 -7.915 -1.526 1.00 95.88 94 LYS A CA 1
ATOM 677 C C . LYS A 1 94 ? 12.427 -8.338 -0.506 1.00 95.88 94 LYS A C 1
ATOM 679 O O . LYS A 1 94 ? 12.527 -9.429 0.041 1.00 95.88 94 LYS A O 1
ATOM 684 N N . GLU A 1 95 ? 11.390 -7.523 -0.321 1.00 96.44 95 GLU A N 1
ATOM 685 C CA . GLU A 1 95 ? 10.304 -7.812 0.623 1.00 96.44 95 GLU A CA 1
ATOM 686 C C . GLU A 1 95 ? 9.205 -8.705 0.021 1.00 96.44 95 GLU A C 1
ATOM 688 O O . GLU A 1 95 ? 8.239 -9.077 0.696 1.00 96.44 95 GLU A O 1
ATOM 693 N N . ASN A 1 96 ? 9.370 -9.099 -1.248 1.00 93.81 96 ASN A N 1
ATOM 694 C CA . ASN A 1 96 ? 8.493 -10.002 -1.987 1.00 93.81 96 ASN A CA 1
ATOM 695 C C . ASN A 1 96 ? 6.999 -9.594 -1.918 1.00 93.81 96 ASN A C 1
ATOM 697 O O . ASN A 1 96 ? 6.195 -10.353 -1.367 1.00 93.81 96 ASN A O 1
ATOM 701 N N . PRO A 1 97 ? 6.616 -8.393 -2.401 1.00 94.62 97 PRO A N 1
ATOM 702 C CA . PRO A 1 97 ? 5.212 -7.966 -2.439 1.00 94.62 97 PRO A CA 1
ATOM 703 C C . PRO A 1 97 ? 4.390 -8.835 -3.406 1.00 94.62 97 PRO A C 1
ATOM 705 O O . PRO A 1 97 ? 4.955 -9.483 -4.284 1.00 94.62 97 PRO A O 1
ATOM 708 N N . ASP A 1 98 ? 3.063 -8.839 -3.310 1.00 92.50 98 ASP A N 1
ATOM 709 C CA . ASP A 1 98 ? 2.205 -9.633 -4.205 1.00 92.50 98 ASP A CA 1
ATOM 710 C C . ASP A 1 98 ? 2.172 -9.063 -5.627 1.00 92.50 98 ASP A C 1
ATOM 712 O O . ASP A 1 98 ? 2.329 -9.794 -6.604 1.00 92.50 98 ASP A O 1
ATOM 716 N N . PHE A 1 99 ? 2.092 -7.738 -5.747 1.00 93.94 99 PHE A N 1
ATOM 717 C CA . PHE A 1 99 ? 2.202 -6.982 -6.994 1.00 93.94 99 PHE A CA 1
ATOM 718 C C . PHE A 1 99 ? 3.360 -5.979 -6.894 1.00 93.94 99 PHE A C 1
ATOM 720 O O . PHE A 1 99 ? 3.645 -5.467 -5.815 1.00 93.94 99 PHE A O 1
ATOM 727 N N . LEU A 1 100 ? 4.049 -5.707 -8.003 1.00 95.56 100 LEU A N 1
ATOM 728 C CA . LEU A 1 100 ? 5.151 -4.744 -8.059 1.00 95.56 100 LEU A CA 1
ATOM 729 C C . LEU A 1 100 ? 5.118 -4.038 -9.406 1.00 95.56 100 LEU A C 1
ATOM 731 O O . LEU A 1 100 ? 5.434 -4.643 -10.432 1.00 95.56 100 LEU A O 1
ATOM 735 N N . VAL A 1 101 ? 4.724 -2.773 -9.380 1.00 95.44 101 VAL A N 1
ATOM 736 C CA . VAL A 1 101 ? 4.483 -1.941 -10.562 1.00 95.44 101 VAL A CA 1
ATOM 737 C C . VAL A 1 101 ? 5.223 -0.615 -10.431 1.00 95.44 101 VAL A C 1
ATOM 739 O O . VAL A 1 101 ? 5.667 -0.235 -9.347 1.00 95.44 101 VAL A O 1
ATOM 742 N N . GLU A 1 102 ? 5.397 0.078 -11.545 1.00 95.44 102 GLU A N 1
ATOM 743 C CA . GLU A 1 102 ? 6.051 1.378 -11.620 1.00 95.44 102 GLU A CA 1
ATOM 744 C C . GLU A 1 102 ? 5.269 2.418 -10.807 1.00 95.44 102 GLU A C 1
ATOM 746 O O . GLU A 1 102 ? 5.817 3.037 -9.895 1.00 95.44 102 GLU A O 1
ATOM 751 N N . ASP A 1 103 ? 3.970 2.528 -11.073 1.00 95.69 103 ASP A N 1
ATOM 752 C CA . ASP A 1 103 ? 3.058 3.470 -10.433 1.00 95.69 103 ASP A CA 1
ATOM 753 C C . ASP A 1 103 ? 1.593 2.994 -10.548 1.00 95.69 103 ASP A C 1
ATOM 755 O O . ASP A 1 103 ? 1.301 1.882 -10.998 1.00 95.69 103 ASP A O 1
ATOM 759 N N . LEU A 1 104 ? 0.652 3.838 -10.116 1.00 94.81 104 LEU A N 1
ATOM 760 C CA . LEU A 1 104 ? -0.777 3.522 -10.105 1.00 94.81 104 LEU A CA 1
ATOM 761 C C . LEU A 1 104 ? -1.442 3.469 -11.493 1.00 94.81 104 LEU A C 1
ATOM 763 O O . LEU A 1 104 ? -2.580 3.015 -11.570 1.00 94.81 104 LEU A O 1
ATOM 767 N N . SER A 1 105 ? -0.776 3.855 -12.589 1.00 94.81 105 SER A N 1
ATOM 768 C CA . SER A 1 105 ? -1.322 3.699 -13.954 1.00 94.81 105 SER A CA 1
ATOM 769 C C . SER A 1 105 ? -1.513 2.231 -14.357 1.00 94.81 105 SER A C 1
ATOM 771 O O . SER A 1 105 ? -2.306 1.922 -15.244 1.00 94.81 105 SER A O 1
ATOM 773 N N . HIS A 1 106 ? -0.844 1.316 -13.654 1.00 92.00 106 HIS A N 1
ATOM 774 C CA . HIS A 1 106 ? -0.990 -0.130 -13.803 1.00 92.00 106 HIS A CA 1
ATOM 775 C C . HIS A 1 106 ? -2.202 -0.711 -13.062 1.00 92.00 106 HIS A C 1
ATOM 777 O O . HIS A 1 106 ? -2.403 -1.927 -13.093 1.00 92.00 106 HIS A O 1
ATOM 783 N N . MET A 1 107 ? -2.990 0.125 -12.380 1.00 88.81 107 MET A N 1
ATOM 784 C CA . MET A 1 107 ? -4.170 -0.281 -11.628 1.00 88.81 107 MET A CA 1
ATOM 785 C C . MET A 1 107 ? -5.405 0.471 -12.117 1.00 88.81 107 MET A C 1
ATOM 787 O O . MET A 1 107 ? -5.441 1.698 -12.153 1.00 88.81 107 MET A O 1
ATOM 791 N N . MET A 1 108 ? -6.464 -0.275 -12.408 1.00 88.00 108 MET A N 1
ATOM 792 C CA . MET A 1 108 ? -7.788 0.271 -12.678 1.00 88.00 108 MET A CA 1
ATOM 793 C C . MET A 1 108 ? -8.772 -0.238 -11.630 1.00 88.00 108 MET A C 1
ATOM 795 O O . MET A 1 108 ? -8.789 -1.425 -11.313 1.00 88.00 108 MET A O 1
ATOM 799 N N . ALA A 1 109 ? -9.608 0.658 -11.109 1.00 86.75 109 ALA A N 1
ATOM 800 C CA . ALA A 1 109 ? -10.675 0.325 -10.175 1.00 86.75 109 ALA A CA 1
ATOM 801 C C . ALA A 1 109 ? -12.037 0.605 -10.815 1.00 86.75 109 ALA A C 1
ATOM 803 O O . ALA A 1 109 ? -12.245 1.659 -11.415 1.00 86.75 109 ALA A O 1
ATOM 804 N N . SER A 1 110 ? -12.978 -0.320 -10.656 1.00 84.12 110 SER A N 1
ATOM 805 C CA . SER A 1 110 ? -14.364 -0.164 -11.102 1.00 84.12 110 SER A CA 1
ATOM 806 C C . SER A 1 110 ? -15.325 -0.576 -9.993 1.00 84.12 110 SER A C 1
ATOM 808 O O . SER A 1 110 ? -15.024 -1.469 -9.201 1.00 84.12 110 SER A O 1
ATOM 810 N N . ARG A 1 111 ? -16.478 0.092 -9.901 1.00 83.12 111 ARG A N 1
ATOM 811 C CA . ARG A 1 111 ? -17.544 -0.331 -8.984 1.00 83.12 111 ARG A CA 1
ATOM 812 C C . ARG A 1 111 ? -18.278 -1.518 -9.584 1.00 83.12 111 ARG A C 1
ATOM 814 O O . ARG A 1 111 ? -18.635 -1.484 -10.760 1.00 83.12 111 ARG A O 1
ATOM 821 N N . THR A 1 112 ? -18.522 -2.535 -8.775 1.00 81.12 112 THR A N 1
ATOM 822 C CA . THR A 1 112 ? -19.327 -3.689 -9.173 1.00 81.12 112 THR A CA 1
ATOM 823 C C . THR A 1 112 ? -20.819 -3.418 -8.918 1.00 81.12 112 THR A C 1
ATOM 825 O O . THR A 1 112 ? -21.154 -2.565 -8.087 1.00 81.12 112 THR A O 1
ATOM 828 N N . PRO A 1 113 ? -21.742 -4.103 -9.623 1.00 82.56 113 PRO A N 1
ATOM 829 C CA . PRO A 1 113 ? -23.187 -3.882 -9.472 1.00 82.56 113 PRO A CA 1
ATOM 830 C C . PRO A 1 113 ? -23.734 -4.127 -8.057 1.00 82.56 113 PRO A C 1
ATOM 832 O O . PRO A 1 113 ? -24.738 -3.535 -7.676 1.00 82.56 113 PRO A O 1
ATOM 835 N N . ASP A 1 114 ? -23.068 -4.971 -7.273 1.00 80.25 114 ASP A N 1
ATOM 836 C CA . ASP A 1 114 ? -23.380 -5.287 -5.873 1.00 80.25 114 ASP A CA 1
ATOM 837 C C . ASP A 1 114 ? -22.814 -4.262 -4.867 1.00 80.25 114 ASP A C 1
ATOM 839 O O . ASP A 1 114 ? -22.930 -4.444 -3.656 1.00 80.25 114 ASP A O 1
ATOM 843 N N . GLY A 1 115 ? -22.212 -3.168 -5.347 1.00 76.06 115 GLY A N 1
ATOM 844 C CA . GLY A 1 115 ? -21.668 -2.095 -4.512 1.00 76.06 115 GLY A CA 1
ATOM 845 C C . GLY A 1 115 ? -20.219 -2.302 -4.060 1.00 76.06 115 GLY A C 1
ATOM 846 O O . GLY A 1 115 ? -19.680 -1.440 -3.362 1.00 76.06 115 GLY A O 1
ATOM 847 N N . GLY A 1 116 ? -19.575 -3.394 -4.478 1.00 76.31 116 GLY A N 1
ATOM 848 C CA . GLY A 1 116 ? -18.150 -3.645 -4.267 1.00 76.31 116 GLY A CA 1
ATOM 849 C C . GLY A 1 116 ? -17.223 -2.851 -5.200 1.00 76.31 116 GLY A C 1
ATOM 850 O O . GLY A 1 116 ? -17.630 -1.955 -5.950 1.00 76.31 116 GLY A O 1
ATOM 851 N N . VAL A 1 117 ? -15.932 -3.188 -5.140 1.00 81.12 117 VAL A N 1
ATOM 852 C CA . VAL A 1 117 ? -14.883 -2.641 -6.011 1.00 81.12 117 VAL A CA 1
ATOM 853 C C . VAL A 1 117 ? -14.119 -3.798 -6.649 1.00 81.12 117 VAL A C 1
ATOM 855 O O . VAL A 1 117 ? -13.609 -4.667 -5.947 1.00 81.12 117 VAL A O 1
ATOM 858 N N . SER A 1 118 ? -14.012 -3.782 -7.976 1.00 82.12 118 SER A N 1
ATOM 859 C CA . SER A 1 118 ? -13.143 -4.665 -8.750 1.00 82.12 118 SER A CA 1
ATOM 860 C C . SER A 1 118 ? -11.870 -3.922 -9.135 1.00 82.12 118 SER A C 1
ATOM 862 O O . SER A 1 118 ? -11.931 -2.783 -9.608 1.00 82.12 118 SER A O 1
ATOM 864 N N . LEU A 1 119 ? -10.724 -4.569 -8.930 1.00 85.19 119 LEU A N 1
ATOM 865 C CA . LEU A 1 119 ? -9.411 -4.057 -9.297 1.00 85.19 119 LEU A CA 1
ATOM 866 C C . LEU A 1 119 ? -8.826 -4.896 -10.428 1.00 85.19 119 LEU A C 1
ATOM 868 O O . LEU A 1 119 ? -8.762 -6.121 -10.337 1.00 85.19 119 LEU A O 1
ATOM 872 N N . PHE A 1 120 ? -8.343 -4.219 -11.460 1.00 86.12 120 PHE A N 1
ATOM 873 C CA . PHE A 1 120 ? -7.559 -4.806 -12.533 1.00 86.12 120 PHE A CA 1
ATOM 874 C C . PHE A 1 120 ? -6.125 -4.292 -12.426 1.00 86.12 120 PHE A C 1
ATOM 876 O O . PHE A 1 120 ? -5.908 -3.081 -12.425 1.00 86.12 120 PHE A O 1
ATOM 883 N N . ILE A 1 121 ? -5.159 -5.204 -12.301 1.00 88.75 121 ILE A N 1
ATOM 884 C CA . ILE A 1 121 ? -3.744 -4.868 -12.103 1.00 88.75 121 ILE A CA 1
ATOM 885 C C . ILE A 1 121 ? -2.915 -5.509 -13.216 1.00 88.75 121 ILE A C 1
ATOM 887 O O . ILE A 1 121 ? -2.923 -6.731 -13.385 1.00 88.75 121 ILE A O 1
ATOM 891 N N . THR A 1 122 ? -2.151 -4.700 -13.944 1.00 90.25 122 THR A N 1
ATOM 892 C CA . THR A 1 122 ? -1.258 -5.175 -15.009 1.00 90.25 122 THR A CA 1
ATOM 893 C C . THR A 1 122 ? 0.172 -5.251 -14.500 1.00 90.25 122 THR A C 1
ATOM 895 O O . THR A 1 122 ? 0.792 -4.225 -14.217 1.00 90.25 122 THR A O 1
ATOM 898 N N . GLN A 1 123 ? 0.720 -6.463 -14.407 1.00 89.12 123 GLN A N 1
ATOM 899 C CA . GLN A 1 123 ? 2.103 -6.644 -13.985 1.00 89.12 123 GLN A CA 1
ATOM 900 C C . GLN A 1 123 ? 3.098 -6.489 -15.140 1.00 89.12 123 GLN A C 1
ATOM 902 O O . GLN A 1 123 ? 2.783 -6.841 -16.279 1.00 89.12 123 GLN A O 1
ATOM 907 N N . PRO A 1 124 ? 4.322 -6.019 -14.849 1.00 84.44 124 PRO A N 1
ATOM 908 C CA . PRO A 1 124 ? 5.415 -6.034 -15.807 1.00 84.44 124 PRO A CA 1
ATOM 909 C C . PRO A 1 124 ? 5.723 -7.459 -16.302 1.00 84.44 124 PRO A C 1
ATOM 911 O O . PRO A 1 124 ? 5.511 -8.431 -15.564 1.00 84.44 124 PRO A O 1
ATOM 914 N N . PRO A 1 125 ? 6.294 -7.604 -17.512 1.00 84.44 125 PRO A N 1
ATOM 915 C CA . PRO A 1 125 ? 6.707 -8.901 -18.040 1.00 84.44 125 PRO A CA 1
ATOM 916 C C . PRO A 1 125 ? 7.613 -9.676 -17.072 1.00 84.44 125 PRO A C 1
ATOM 918 O O . PRO A 1 125 ? 8.490 -9.105 -16.425 1.00 84.44 125 PRO A O 1
ATOM 921 N N . GLY A 1 126 ? 7.418 -10.995 -16.995 1.00 83.06 126 GLY A N 1
ATOM 922 C CA . GLY A 1 126 ? 8.248 -11.892 -16.180 1.00 83.06 126 GLY A CA 1
ATOM 923 C C . GLY A 1 126 ? 7.847 -12.007 -14.705 1.00 83.06 126 GLY A C 1
ATOM 924 O O . GLY A 1 126 ? 8.498 -12.743 -13.966 1.00 83.06 126 GLY A O 1
ATOM 925 N N . ARG A 1 127 ? 6.772 -11.337 -14.265 1.00 83.31 127 ARG A N 1
ATOM 926 C CA . ARG A 1 127 ? 6.244 -11.459 -12.899 1.00 83.31 127 ARG A CA 1
ATOM 927 C C . ARG A 1 127 ? 4.921 -12.219 -12.886 1.00 83.31 127 ARG A C 1
ATOM 929 O O . ARG A 1 127 ? 3.963 -11.828 -13.544 1.00 83.31 127 ARG A O 1
ATOM 936 N N . ALA A 1 128 ? 4.871 -13.312 -12.129 1.00 81.44 128 ALA A N 1
ATOM 937 C CA . ALA A 1 128 ? 3.656 -14.103 -11.983 1.00 81.44 128 ALA A CA 1
ATOM 938 C C . ALA A 1 128 ? 2.621 -13.378 -11.112 1.00 81.44 128 ALA A C 1
ATOM 940 O O . ALA A 1 128 ? 2.966 -12.669 -10.164 1.00 81.44 128 ALA A O 1
ATOM 941 N N . TYR A 1 129 ? 1.346 -13.593 -11.424 1.00 79.25 129 TYR A N 1
ATOM 942 C CA . TYR A 1 129 ? 0.238 -13.169 -10.577 1.00 79.25 129 TYR A CA 1
ATOM 943 C C . TYR A 1 129 ? 0.146 -14.052 -9.327 1.00 79.25 129 TYR A C 1
ATOM 945 O O . TYR A 1 129 ? 0.381 -15.263 -9.419 1.00 79.25 129 TYR A O 1
ATOM 953 N N . PRO A 1 130 ? -0.185 -13.482 -8.154 1.00 74.19 130 PRO A N 1
ATOM 954 C CA . PRO A 1 130 ? -0.375 -14.278 -6.952 1.00 74.19 130 PRO A CA 1
ATOM 955 C C . PRO A 1 130 ? -1.561 -15.226 -7.156 1.00 74.19 130 PRO A C 1
ATOM 957 O O . PRO A 1 130 ? -2.582 -14.844 -7.724 1.00 74.19 130 PRO A O 1
ATOM 960 N N . LYS A 1 131 ? -1.440 -16.473 -6.678 1.00 64.56 131 LYS A N 1
ATOM 961 C CA . LYS A 1 131 ? -2.486 -17.507 -6.832 1.00 64.56 131 LYS A CA 1
ATOM 962 C C . LYS A 1 131 ? -3.828 -17.083 -6.238 1.00 64.56 131 LYS A C 1
ATOM 964 O O . LYS A 1 131 ? -4.868 -17.506 -6.723 1.00 64.56 131 LYS A O 1
ATOM 969 N N . SER A 1 132 ? -3.784 -16.254 -5.198 1.00 54.66 132 SER A N 1
ATOM 970 C CA . SER A 1 132 ? -4.965 -15.664 -4.589 1.00 54.66 132 SER A CA 1
ATOM 971 C C . SER A 1 132 ? -5.692 -14.734 -5.558 1.00 54.66 132 SER A C 1
ATOM 973 O O . SER A 1 132 ? -6.907 -14.738 -5.527 1.00 54.66 132 SER A O 1
ATOM 975 N N . ALA A 1 133 ? -4.997 -14.010 -6.446 1.00 51.19 133 ALA A N 1
ATOM 976 C CA . ALA A 1 133 ? -5.573 -13.083 -7.428 1.00 51.19 133 ALA A CA 1
ATOM 977 C C . ALA A 1 133 ? -5.921 -13.728 -8.781 1.00 51.19 133 ALA A C 1
ATOM 979 O O . ALA A 1 133 ? -6.144 -13.011 -9.759 1.00 51.19 133 ALA A O 1
ATOM 980 N N . ALA A 1 134 ? -5.957 -15.062 -8.861 1.00 40.16 134 ALA A N 1
ATOM 981 C CA . ALA A 1 134 ? -6.574 -15.717 -10.004 1.00 40.16 134 ALA A CA 1
ATOM 982 C C . ALA A 1 134 ? -8.055 -15.296 -10.041 1.00 40.16 134 ALA A C 1
ATOM 984 O O . ALA A 1 134 ? -8.721 -15.392 -9.006 1.00 40.16 134 ALA A O 1
ATOM 985 N N . PRO A 1 135 ? -8.581 -14.808 -11.178 1.00 36.94 135 PRO A N 1
ATOM 986 C CA . PRO A 1 135 ? -10.005 -14.539 -11.281 1.00 36.94 135 PRO A CA 1
ATOM 987 C C . PRO A 1 135 ? -10.756 -15.822 -10.922 1.00 36.94 135 PRO A C 1
ATOM 989 O O . PRO A 1 135 ? -10.460 -16.890 -11.464 1.00 36.94 135 PRO A O 1
ATOM 992 N N . THR A 1 136 ? -11.717 -15.732 -10.001 1.00 32.53 136 THR A N 1
ATOM 993 C CA . THR A 1 136 ? -12.759 -16.752 -9.874 1.00 32.53 136 THR A CA 1
ATOM 994 C C . THR A 1 136 ? -13.297 -16.969 -11.290 1.00 32.53 136 THR A C 1
ATOM 996 O O . THR A 1 136 ? -13.656 -15.972 -11.920 1.00 32.53 136 THR A O 1
ATOM 999 N N . PRO A 1 137 ? -13.289 -18.190 -11.855 1.00 33.81 137 PRO A N 1
ATOM 1000 C CA . PRO A 1 137 ? -13.724 -18.392 -13.228 1.00 33.81 137 PRO A CA 1
ATOM 1001 C C . PRO A 1 137 ? -15.230 -18.131 -13.318 1.00 33.81 137 PRO A C 1
ATOM 1003 O O . PRO A 1 137 ? -16.048 -19.023 -13.119 1.00 33.81 137 PRO A O 1
ATOM 1006 N N . VAL A 1 138 ? -15.596 -16.885 -13.596 1.00 41.38 138 VAL A N 1
ATOM 1007 C CA . VAL A 1 138 ? -16.873 -16.515 -14.190 1.00 41.38 138 VAL A CA 1
ATOM 1008 C C . VAL A 1 138 ? -16.613 -16.414 -15.685 1.00 41.38 138 VAL A C 1
ATOM 1010 O O . VAL A 1 138 ? -15.863 -15.552 -16.130 1.00 41.38 138 VAL A O 1
ATOM 1013 N N . ASP A 1 139 ? -17.216 -17.350 -16.414 1.00 34.38 139 ASP A N 1
ATOM 1014 C CA . ASP A 1 139 ? -17.148 -17.524 -17.868 1.00 34.38 139 ASP A CA 1
ATOM 1015 C C . ASP A 1 139 ? -15.920 -18.286 -18.410 1.00 34.38 139 ASP A C 1
ATOM 1017 O O . ASP A 1 139 ? -15.186 -17.833 -19.284 1.00 34.38 139 ASP A O 1
ATOM 1021 N N . MET A 1 140 ? -15.719 -19.520 -17.933 1.00 27.69 140 MET A N 1
ATOM 1022 C CA . MET A 1 140 ? -15.253 -20.549 -18.865 1.00 27.69 140 MET A CA 1
ATOM 1023 C C . MET A 1 140 ? -16.489 -21.004 -19.635 1.00 27.69 140 MET A C 1
ATOM 1025 O O . MET A 1 140 ? -17.295 -21.774 -19.110 1.00 27.69 140 MET A O 1
ATOM 1029 N N . SER A 1 141 ? -16.654 -20.533 -20.871 1.00 30.20 141 SER A N 1
ATOM 1030 C CA . SER A 1 141 ? -17.517 -21.228 -21.817 1.00 30.20 141 SER A CA 1
ATOM 1031 C C . SER A 1 141 ? -17.039 -22.680 -21.860 1.00 30.20 141 SER 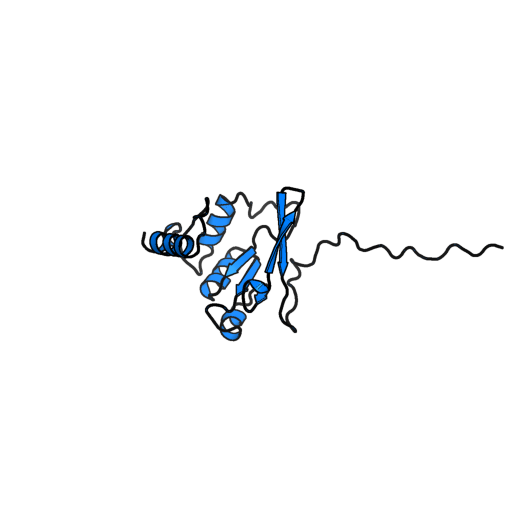A C 1
ATOM 1033 O O . SER A 1 141 ? -15.938 -22.965 -22.336 1.00 30.20 141 SER A O 1
ATOM 1035 N N . LEU A 1 142 ? -17.824 -23.600 -21.295 1.00 30.78 142 LEU A N 1
ATOM 1036 C CA . LEU A 1 142 ? -17.599 -25.027 -21.482 1.00 30.78 142 LEU A CA 1
ATOM 1037 C C . LEU A 1 142 ? -17.540 -25.255 -22.999 1.00 30.78 142 LEU A C 1
ATOM 1039 O O . LEU A 1 142 ? -18.491 -24.864 -23.686 1.00 30.78 142 LEU A O 1
ATOM 1043 N N . PRO A 1 143 ? -16.472 -25.853 -23.559 1.00 34.62 143 PRO A N 1
ATOM 1044 C CA . PRO A 1 143 ? -16.530 -26.304 -24.935 1.00 34.62 143 PRO A CA 1
ATOM 1045 C C . PRO A 1 143 ? -17.677 -27.307 -25.003 1.00 34.62 143 PRO A C 1
ATOM 1047 O O . PRO A 1 143 ? -17.604 -28.393 -24.431 1.00 34.62 143 PRO A O 1
ATOM 1050 N N . THR A 1 144 ? -18.775 -26.908 -25.644 1.00 34.69 144 THR A N 1
ATOM 1051 C CA . THR A 1 144 ? -19.862 -27.828 -25.958 1.00 34.69 144 THR A CA 1
ATOM 1052 C C . THR A 1 144 ? -19.238 -28.910 -26.834 1.00 34.69 144 THR A C 1
ATOM 1054 O O . THR A 1 144 ? -18.682 -28.562 -27.881 1.00 34.69 144 THR A O 1
ATOM 1057 N N . PRO A 1 145 ? -19.253 -30.196 -26.444 1.00 34.22 145 PRO A N 1
ATOM 1058 C CA . PRO A 1 145 ? -18.775 -31.245 -27.323 1.00 34.22 145 PRO A CA 1
ATOM 1059 C C . PRO A 1 145 ? -19.611 -31.206 -28.599 1.00 34.22 145 PRO A C 1
ATOM 1061 O O . PRO A 1 145 ? -20.817 -31.449 -28.581 1.00 34.22 145 PRO A O 1
ATOM 1064 N N . LEU A 1 146 ? -18.973 -30.871 -29.715 1.00 43.75 146 LEU A N 1
ATOM 1065 C CA . LEU A 1 146 ? -19.585 -30.865 -31.037 1.00 43.75 146 LEU A CA 1
ATOM 1066 C C . LEU A 1 146 ? -19.639 -32.313 -31.540 1.00 43.75 146 LEU A C 1
ATOM 1068 O O . LEU A 1 146 ? -18.953 -32.684 -32.481 1.00 43.75 146 LEU A O 1
ATOM 1072 N N . MET A 1 147 ? -20.407 -33.158 -30.852 1.00 42.75 147 MET A N 1
ATOM 1073 C CA . MET A 1 147 ? -20.664 -34.545 -31.239 1.00 42.75 147 MET A CA 1
ATOM 1074 C C . MET A 1 147 ? -22.130 -34.883 -30.970 1.00 42.75 147 MET A C 1
ATOM 1076 O O . MET A 1 147 ? -22.473 -35.615 -30.051 1.00 42.75 147 MET A O 1
ATOM 1080 N N . SER A 1 148 ? -23.008 -34.334 -31.806 1.00 46.91 148 SER A N 1
ATOM 1081 C CA . SER A 1 148 ? -24.170 -35.079 -32.288 1.00 46.91 148 SER A CA 1
ATOM 1082 C C . SER A 1 148 ? -24.647 -34.466 -33.599 1.00 46.91 148 SER A C 1
ATOM 1084 O O . SER A 1 148 ? -25.489 -33.571 -33.643 1.00 46.91 148 SER A O 1
ATOM 1086 N N . ARG A 1 149 ? -24.036 -34.931 -34.688 1.00 42.47 149 ARG A N 1
ATOM 1087 C CA . ARG A 1 149 ? -24.661 -34.985 -36.009 1.00 42.47 149 ARG A CA 1
ATOM 1088 C C . ARG A 1 149 ? -23.929 -36.033 -36.838 1.00 42.47 149 ARG A C 1
ATOM 1090 O O . ARG A 1 149 ? -23.057 -35.734 -37.645 1.00 42.47 149 ARG A O 1
ATOM 1097 N N . THR A 1 150 ? -24.328 -37.281 -36.656 1.00 36.47 150 THR A N 1
ATOM 1098 C CA . THR A 1 150 ? -24.345 -38.213 -37.778 1.00 36.47 150 THR A CA 1
ATOM 1099 C C . THR A 1 150 ? -25.748 -38.779 -37.836 1.00 36.47 150 THR A C 1
ATOM 1101 O O . THR A 1 150 ? -26.163 -39.563 -36.992 1.00 36.47 150 THR A O 1
ATOM 1104 N N . VAL A 1 151 ? -26.500 -38.246 -38.793 1.00 42.50 151 VAL A N 1
ATOM 1105 C CA . VAL A 1 151 ? -27.725 -38.843 -39.306 1.00 42.50 151 VAL A CA 1
ATOM 1106 C C . VAL A 1 151 ? -27.290 -40.015 -40.176 1.00 42.50 151 VAL A C 1
ATOM 1108 O O . VAL A 1 151 ? -26.519 -39.809 -41.114 1.00 42.50 151 VAL A O 1
ATOM 1111 N N . SER A 1 152 ? -27.773 -41.212 -39.866 1.00 44.78 152 SER A N 1
ATOM 1112 C CA . SER A 1 152 ? -28.184 -42.261 -40.809 1.00 44.78 152 SER A CA 1
ATOM 1113 C C . SER A 1 152 ? -29.085 -43.218 -40.045 1.00 44.78 152 SER A C 1
ATOM 1115 O O . SER A 1 152 ? -28.606 -43.750 -39.021 1.00 44.78 152 SER A O 1
#

Sequence (152 aa):
PAKHFYASRALSAVGLKTPLNFITTESVQQGKPAPDLYLFGAKLSGVDPGQCNYINVLSRIIVEDAPTSICSGKAAGCVVLATCTSLTRAALGKENPDFLVEDLSHMMASRTPDGGVSLFITQPPGRAYPKSAAPTPVDMSLPTPLMSRTVS